Protein AF-A0A6S7GQW5-F1 (afdb_monomer)

Sequence (123 aa):
TMCKDQGYASIFVDWRQNIHFDAILTRMECYSTMFADIPEDDIQCFLLDTEANANTKKKTASDIALVQLFLTNEGETSAIEEIPPADLDRYLSLFLLSVRKTSGEEYEPTTLRGFCGQIPYKI

Solvent-accessible surface area (backbone atoms only — not comparable to full-atom values): 7922 Å² total; per-residue (Å²): 132,87,84,76,89,85,78,98,76,87,81,83,72,63,85,79,80,77,65,60,60,65,63,51,51,56,49,50,58,58,52,58,73,73,55,78,92,74,53,69,67,57,52,47,45,60,74,64,41,79,71,53,49,72,66,53,49,51,46,44,54,51,54,51,51,52,51,52,52,51,36,44,76,74,70,44,81,72,56,77,78,72,48,55,69,73,59,43,54,52,52,51,52,51,44,69,74,66,56,57,45,96,88,67,44,77,67,56,72,72,58,56,54,52,54,66,76,61,57,76,76,84,129

Structure (mmCIF, N/CA/C/O backbone):
da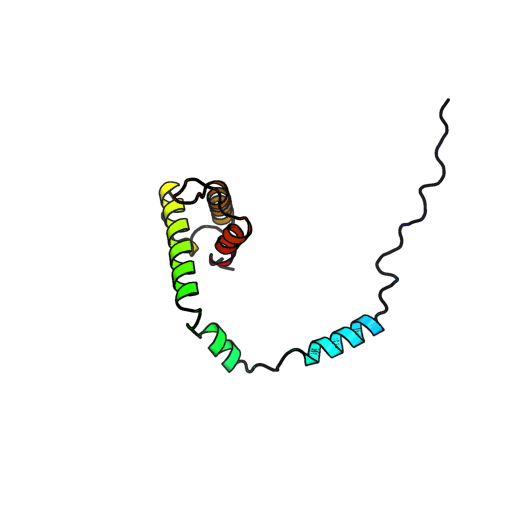ta_AF-A0A6S7GQW5-F1
#
_entry.id   AF-A0A6S7GQW5-F1
#
loop_
_atom_site.group_PDB
_atom_site.id
_atom_site.type_symbol
_atom_site.label_atom_id
_atom_site.label_alt_id
_atom_site.label_comp_id
_atom_site.label_asym_id
_atom_site.label_entity_id
_atom_site.label_seq_id
_atom_site.pdbx_PDB_ins_code
_atom_site.Cartn_x
_atom_site.Cartn_y
_atom_site.Cartn_z
_atom_site.occupancy
_atom_site.B_iso_or_equiv
_atom_site.auth_seq_id
_atom_site.auth_comp_id
_atom_site.auth_asym_id
_atom_site.auth_atom_id
_atom_site.pdbx_PDB_model_num
ATOM 1 N N . THR A 1 1 ? -43.718 -28.499 -32.970 1.00 39.09 1 THR A N 1
ATOM 2 C CA . THR A 1 1 ? -42.803 -29.145 -33.929 1.00 39.09 1 THR A CA 1
ATOM 3 C C . THR A 1 1 ? -41.503 -28.387 -33.943 1.00 39.09 1 THR A C 1
ATOM 5 O O . THR A 1 1 ? -41.523 -27.174 -34.085 1.00 39.09 1 THR A O 1
ATOM 8 N N . MET A 1 2 ? -40.411 -29.102 -33.696 1.00 30.61 2 MET A N 1
ATOM 9 C CA . MET A 1 2 ? -39.041 -28.600 -33.733 1.00 30.61 2 MET A CA 1
ATOM 10 C C . MET A 1 2 ? -38.708 -28.108 -35.148 1.00 30.61 2 MET A C 1
ATOM 12 O O . MET A 1 2 ? -38.856 -28.883 -36.092 1.00 30.61 2 MET A O 1
ATOM 16 N N . CYS A 1 3 ? -38.231 -26.871 -35.293 1.00 38.31 3 CYS A N 1
ATOM 17 C CA . CYS A 1 3 ? -37.407 -26.510 -36.444 1.00 38.31 3 CYS A CA 1
ATOM 18 C C . CYS A 1 3 ? -35.956 -26.736 -36.035 1.00 38.31 3 CYS A C 1
ATOM 20 O O . CYS A 1 3 ? -35.446 -26.084 -35.128 1.00 38.31 3 CYS A O 1
ATOM 22 N N . LYS A 1 4 ? -35.372 -27.765 -36.646 1.00 43.50 4 LYS A N 1
ATOM 23 C CA . LYS A 1 4 ? -34.018 -28.246 -36.415 1.00 43.50 4 LYS A CA 1
ATOM 24 C C . LYS A 1 4 ? -32.994 -27.291 -37.018 1.00 43.50 4 LYS A C 1
ATOM 26 O O . LYS A 1 4 ? -33.232 -26.687 -38.061 1.00 43.50 4 LYS A O 1
ATOM 31 N N . ASP A 1 5 ? -31.870 -27.250 -36.323 1.00 47.75 5 ASP A N 1
ATOM 32 C CA . ASP A 1 5 ? -30.554 -26.747 -36.686 1.00 47.75 5 ASP A CA 1
ATOM 33 C C . ASP A 1 5 ? -30.225 -26.762 -38.180 1.00 47.75 5 ASP A C 1
ATOM 35 O O . ASP A 1 5 ? -30.340 -27.799 -38.833 1.00 47.75 5 ASP A O 1
ATOM 39 N N . GLN A 1 6 ? -29.689 -25.638 -38.664 1.00 40.25 6 GLN A N 1
ATOM 40 C CA . GLN A 1 6 ? -28.637 -25.594 -39.683 1.00 40.25 6 GLN A CA 1
ATOM 41 C C . GLN A 1 6 ? -28.057 -24.171 -39.766 1.00 40.25 6 GLN A C 1
ATOM 43 O O . GLN A 1 6 ? -28.757 -23.238 -40.148 1.00 40.25 6 GLN A O 1
ATOM 48 N N . GLY A 1 7 ? -26.765 -24.015 -39.440 1.00 35.81 7 GLY A N 1
ATOM 49 C CA . GLY A 1 7 ? -25.955 -22.950 -40.046 1.00 35.81 7 GLY A CA 1
ATOM 50 C C . GLY A 1 7 ? -25.118 -22.018 -39.165 1.00 35.81 7 GLY A C 1
ATOM 51 O O . GLY A 1 7 ? -24.640 -21.026 -39.698 1.00 35.81 7 GLY A O 1
ATOM 52 N N . TYR A 1 8 ? -24.860 -22.291 -37.881 1.00 34.94 8 TYR A N 1
ATOM 53 C CA . TYR A 1 8 ? -23.791 -21.579 -37.149 1.00 34.94 8 TYR A CA 1
ATOM 54 C C . TYR A 1 8 ? -22.432 -22.236 -37.410 1.00 34.94 8 TYR A C 1
ATOM 56 O O . TYR A 1 8 ? -21.806 -22.805 -36.523 1.00 34.94 8 TYR A O 1
ATOM 64 N N . ALA A 1 9 ? -21.985 -22.199 -38.659 1.00 46.34 9 ALA A N 1
ATOM 65 C CA . ALA A 1 9 ? -20.639 -22.605 -39.028 1.00 46.34 9 ALA A CA 1
ATOM 66 C C . ALA A 1 9 ? -20.146 -21.681 -40.138 1.00 46.34 9 ALA A C 1
ATOM 68 O O . ALA A 1 9 ? -20.389 -21.942 -41.310 1.00 46.34 9 ALA A O 1
ATOM 69 N N . SER A 1 10 ? -19.517 -20.575 -39.734 1.00 47.88 10 SER A N 1
ATOM 70 C CA . SER A 1 10 ? -18.402 -19.901 -40.423 1.00 47.88 10 SER A CA 1
ATOM 71 C C . SER A 1 10 ? -18.407 -18.404 -40.110 1.00 47.88 10 SER A C 1
ATOM 73 O O . SER A 1 10 ? -18.845 -17.594 -40.914 1.00 47.88 10 SER A O 1
ATOM 75 N N . ILE A 1 11 ? -17.927 -18.044 -38.919 1.00 47.12 11 ILE A N 1
ATOM 76 C CA . ILE A 1 11 ? -17.228 -16.771 -38.668 1.00 47.12 11 ILE A CA 1
ATOM 77 C C . ILE A 1 11 ? -16.264 -16.954 -37.485 1.00 47.12 11 ILE A C 1
ATOM 79 O O . ILE A 1 11 ? -16.191 -16.136 -36.577 1.00 47.12 11 ILE A O 1
ATOM 83 N N . PHE A 1 12 ? -15.490 -18.043 -37.485 1.00 35.66 12 PHE A N 1
ATOM 84 C CA . PHE A 1 12 ? -14.168 -17.982 -36.860 1.00 35.66 12 PHE A CA 1
ATOM 85 C C . PHE A 1 12 ? -13.239 -17.365 -37.902 1.00 35.66 12 PHE A C 1
ATOM 87 O O . PHE A 1 12 ? -12.541 -18.060 -38.634 1.00 35.66 12 PHE A O 1
ATOM 94 N N . VAL A 1 13 ? -13.314 -16.040 -38.028 1.00 42.16 13 VAL A N 1
ATOM 95 C CA . VAL A 1 13 ? -12.263 -15.282 -38.701 1.00 42.16 13 VAL A CA 1
ATOM 96 C C . VAL A 1 13 ? -11.066 -15.367 -37.762 1.00 42.16 13 VAL A C 1
ATOM 98 O O . VAL A 1 13 ? -11.067 -14.767 -36.688 1.00 42.16 13 VAL A O 1
ATOM 101 N N . ASP A 1 14 ? -10.108 -16.215 -38.121 1.00 45.56 14 ASP A N 1
ATOM 102 C CA . ASP A 1 14 ? -8.840 -16.363 -37.422 1.00 45.56 14 ASP A CA 1
ATOM 103 C C . ASP A 1 14 ? -8.151 -14.992 -37.341 1.00 45.56 14 ASP A C 1
ATOM 105 O O . ASP A 1 14 ? -7.660 -14.460 -38.338 1.00 45.56 14 ASP A O 1
ATOM 109 N N . TRP A 1 15 ? -8.127 -14.401 -36.144 1.00 42.19 15 TRP A N 1
ATOM 110 C CA . TRP A 1 15 ? -7.470 -13.118 -35.871 1.00 42.19 15 TRP A CA 1
ATOM 111 C C . TRP A 1 15 ? -5.947 -13.160 -36.109 1.00 42.19 15 TRP A C 1
ATOM 113 O O . TRP A 1 15 ? -5.296 -12.121 -36.027 1.00 42.19 15 TRP A O 1
ATOM 123 N N . ARG A 1 16 ? 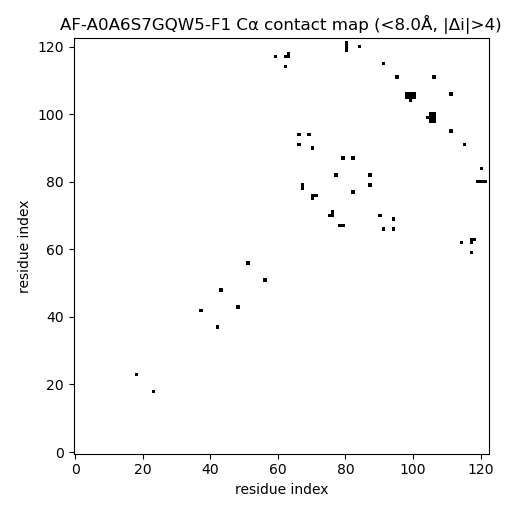-5.359 -14.324 -36.435 1.00 44.47 16 ARG A N 1
ATOM 124 C CA . ARG A 1 16 ? -3.950 -14.438 -36.842 1.00 44.47 16 ARG A CA 1
ATOM 125 C C . ARG A 1 16 ? -3.680 -14.215 -38.330 1.00 44.47 16 ARG A C 1
ATOM 127 O O . ARG A 1 16 ? -2.524 -14.002 -38.679 1.00 44.47 16 ARG A O 1
ATOM 134 N N . GLN A 1 17 ? -4.682 -14.252 -39.207 1.00 50.69 17 GLN A N 1
ATOM 135 C CA . GLN A 1 17 ? -4.437 -14.258 -40.661 1.00 50.69 17 GLN A CA 1
ATOM 136 C C . GLN A 1 17 ? -4.385 -12.863 -41.301 1.00 50.69 17 GLN A C 1
ATOM 138 O O . GLN A 1 17 ? -4.097 -12.757 -42.487 1.00 50.69 17 GLN A O 1
ATOM 143 N N . ASN A 1 18 ? -4.639 -11.789 -40.546 1.00 49.19 18 ASN A N 1
ATOM 144 C CA . ASN A 1 18 ? -4.684 -10.425 -41.091 1.00 49.19 18 ASN A CA 1
ATOM 145 C C . ASN A 1 18 ? -3.758 -9.447 -40.359 1.00 49.19 18 ASN A C 1
ATOM 147 O O . ASN A 1 18 ? -4.047 -8.262 -40.206 1.00 49.19 18 ASN A O 1
ATOM 151 N N . ILE A 1 19 ? -2.626 -9.963 -39.895 1.00 56.56 19 ILE A N 1
ATOM 152 C CA . ILE A 1 19 ? -1.506 -9.139 -39.474 1.00 56.56 19 ILE A CA 1
ATOM 153 C C . ILE A 1 19 ? -0.543 -9.087 -40.655 1.00 56.56 19 ILE A C 1
ATOM 155 O O . ILE A 1 19 ? 0.172 -10.047 -40.934 1.00 56.56 19 ILE A O 1
ATOM 159 N N . HIS A 1 20 ? -0.549 -7.967 -41.376 1.00 56.53 20 HIS A N 1
ATOM 160 C CA . HIS A 1 20 ? 0.474 -7.678 -42.373 1.00 56.53 20 HIS A CA 1
ATOM 161 C C . HIS A 1 20 ? 1.793 -7.521 -41.605 1.00 56.53 20 HIS A C 1
ATOM 163 O O . HIS A 1 20 ? 2.035 -6.480 -40.992 1.00 56.53 20 HIS A O 1
ATOM 169 N N . PHE A 1 21 ? 2.601 -8.582 -41.551 1.00 52.94 21 PHE A N 1
ATOM 170 C CA . PHE A 1 21 ? 3.852 -8.606 -40.786 1.00 52.94 21 PHE A CA 1
ATOM 171 C C . PHE A 1 21 ? 4.764 -7.439 -41.172 1.00 52.94 21 PHE A C 1
ATOM 173 O O . PHE A 1 21 ? 5.351 -6.830 -40.286 1.00 52.94 21 PHE A O 1
ATOM 180 N N . ASP A 1 22 ? 4.767 -7.034 -42.445 1.00 55.00 22 ASP A N 1
ATOM 181 C CA . ASP A 1 22 ? 5.505 -5.854 -42.908 1.00 55.00 22 ASP A CA 1
ATOM 182 C C . ASP A 1 22 ? 5.045 -4.565 -42.214 1.00 55.00 22 ASP A C 1
ATOM 184 O O . ASP A 1 22 ? 5.870 -3.764 -41.795 1.00 55.00 22 ASP A O 1
ATOM 188 N N . ALA A 1 23 ? 3.738 -4.382 -41.997 1.00 58.84 23 ALA A N 1
ATOM 189 C CA . ALA A 1 23 ? 3.221 -3.208 -41.298 1.00 58.84 23 ALA A CA 1
ATOM 190 C C . ALA A 1 23 ? 3.567 -3.226 -39.802 1.00 58.84 23 ALA A C 1
ATOM 192 O O . ALA A 1 23 ? 3.724 -2.164 -39.207 1.00 58.84 23 ALA A O 1
ATOM 193 N N . ILE A 1 24 ? 3.704 -4.406 -39.185 1.00 59.16 24 ILE A N 1
ATOM 194 C CA . ILE A 1 24 ? 4.209 -4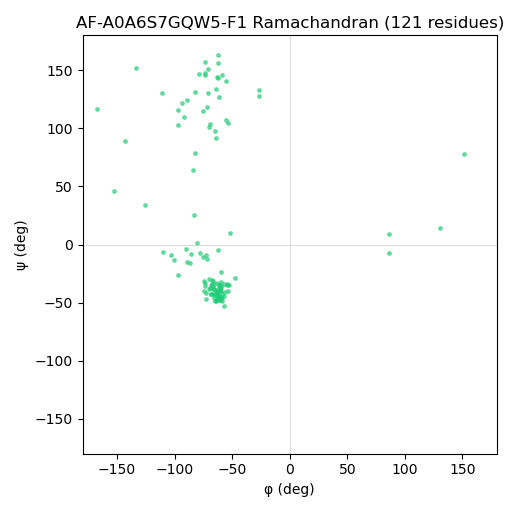.518 -37.809 1.00 59.16 24 ILE A CA 1
ATOM 195 C C . ILE A 1 24 ? 5.706 -4.229 -37.761 1.00 59.16 24 ILE A C 1
ATOM 197 O O . ILE A 1 24 ? 6.124 -3.450 -36.912 1.00 59.16 24 ILE A O 1
ATOM 201 N N . LEU A 1 25 ? 6.497 -4.808 -38.664 1.00 56.25 25 LEU A N 1
ATOM 202 C CA . LEU A 1 25 ? 7.949 -4.637 -38.703 1.00 56.25 25 LEU A CA 1
ATOM 203 C C . LEU A 1 25 ? 8.331 -3.179 -38.978 1.00 56.25 25 LEU A C 1
ATOM 205 O O . LEU A 1 25 ? 9.079 -2.604 -38.196 1.00 56.25 25 LEU A O 1
ATOM 209 N N . THR A 1 26 ? 7.716 -2.527 -39.971 1.00 58.81 26 THR A N 1
ATOM 210 C CA . THR A 1 26 ? 7.912 -1.089 -40.231 1.00 58.81 26 THR A CA 1
ATOM 211 C C . THR A 1 26 ? 7.507 -0.234 -39.029 1.00 58.81 26 THR A C 1
ATOM 213 O O . THR A 1 26 ? 8.169 0.747 -38.696 1.00 58.81 26 THR A O 1
ATOM 216 N N . ARG A 1 27 ? 6.434 -0.607 -38.320 1.00 56.62 27 ARG A N 1
ATOM 217 C CA . ARG A 1 27 ? 6.010 0.113 -37.115 1.00 56.62 27 ARG A CA 1
ATOM 218 C C . ARG A 1 27 ? 6.997 -0.107 -35.959 1.00 56.62 27 ARG A C 1
ATOM 220 O O . ARG A 1 27 ? 7.285 0.853 -35.255 1.00 56.62 27 ARG A O 1
ATOM 227 N N . MET A 1 28 ? 7.549 -1.314 -35.788 1.00 60.88 28 MET A N 1
ATOM 228 C CA . MET A 1 28 ? 8.594 -1.640 -34.799 1.00 60.88 28 MET A CA 1
ATOM 229 C C . MET A 1 28 ? 9.926 -0.936 -35.078 1.00 60.88 28 MET A C 1
ATOM 231 O O . MET A 1 28 ? 10.545 -0.444 -34.138 1.00 60.88 28 MET A O 1
ATOM 235 N N . GLU A 1 29 ? 10.328 -0.796 -36.341 1.00 60.28 29 GLU A N 1
ATOM 236 C CA . GLU A 1 29 ? 11.508 -0.012 -36.733 1.00 60.28 29 GLU A CA 1
ATOM 237 C C . GLU A 1 29 ? 11.341 1.474 -36.372 1.00 60.28 29 GLU A C 1
ATOM 239 O O . GLU A 1 29 ? 12.246 2.073 -35.792 1.00 60.28 29 GLU A O 1
ATOM 244 N N . CYS A 1 30 ? 10.153 2.056 -36.591 1.00 56.19 30 CYS A N 1
ATOM 245 C CA . CYS A 1 30 ? 9.845 3.413 -36.123 1.00 56.19 30 CYS A CA 1
ATOM 246 C C . CYS A 1 30 ? 9.785 3.526 -34.586 1.00 56.19 30 CYS A C 1
ATOM 248 O O . CYS A 1 30 ? 10.128 4.576 -34.041 1.00 56.19 30 CYS A O 1
ATOM 250 N N . TYR A 1 31 ? 9.377 2.468 -33.86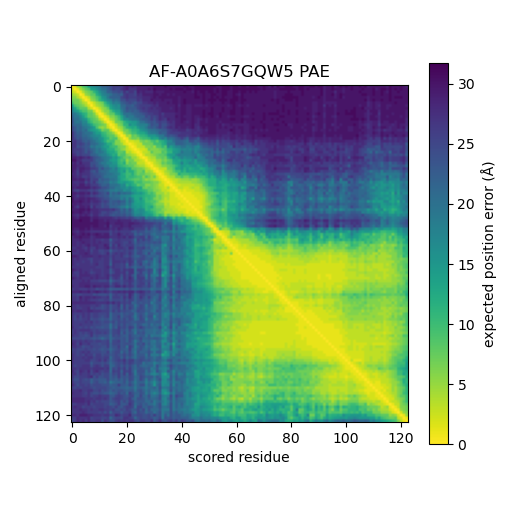8 1.00 59.97 31 TYR A N 1
ATOM 251 C CA . TYR A 1 31 ? 9.439 2.438 -32.399 1.00 59.97 31 TYR A CA 1
ATOM 252 C C . TYR A 1 31 ? 10.881 2.437 -31.892 1.00 59.97 31 TYR A C 1
ATOM 254 O O . TYR A 1 31 ? 11.156 3.104 -30.901 1.00 59.97 31 TYR A O 1
ATOM 262 N N . SER A 1 32 ? 11.804 1.760 -32.581 1.00 63.12 32 SER A N 1
ATOM 263 C CA . SER A 1 32 ? 13.211 1.702 -32.169 1.00 63.12 32 SER A CA 1
ATOM 264 C C . SER A 1 32 ? 13.857 3.086 -32.112 1.00 63.12 32 SER A C 1
ATOM 266 O O . SER A 1 32 ? 14.643 3.351 -31.214 1.00 63.12 32 SER A O 1
ATOM 268 N N . THR A 1 33 ? 13.488 3.994 -33.021 1.00 71.06 33 THR A N 1
ATOM 269 C CA . THR A 1 33 ? 14.006 5.374 -33.038 1.00 71.06 33 THR A CA 1
ATOM 270 C C . THR A 1 33 ? 13.364 6.304 -32.004 1.00 71.06 33 THR A C 1
ATOM 272 O O . THR A 1 33 ? 13.790 7.447 -31.870 1.00 71.06 33 THR A O 1
ATOM 275 N N . MET A 1 34 ? 12.324 5.855 -31.290 1.00 73.75 34 MET A N 1
ATOM 276 C CA . MET A 1 34 ? 11.679 6.647 -30.232 1.00 73.75 34 MET A CA 1
ATOM 277 C C . MET A 1 34 ? 12.363 6.513 -28.870 1.00 73.75 34 MET A C 1
ATOM 279 O O . MET A 1 34 ? 12.010 7.248 -27.948 1.00 73.75 34 MET A O 1
ATOM 283 N N . PHE A 1 35 ? 13.327 5.603 -28.737 1.00 77.81 35 PHE A N 1
ATOM 284 C CA . PHE A 1 35 ? 14.066 5.389 -27.500 1.00 77.81 35 PHE A CA 1
ATOM 285 C C . PHE A 1 35 ? 15.507 5.859 -27.682 1.00 77.81 35 PHE A C 1
ATOM 287 O O . PHE A 1 35 ? 16.155 5.528 -28.671 1.00 77.81 35 PHE A O 1
ATOM 294 N N . ALA A 1 36 ? 15.987 6.667 -26.740 1.00 79.38 36 ALA A N 1
ATOM 295 C CA . ALA A 1 36 ? 17.393 7.034 -26.688 1.00 79.38 36 ALA A CA 1
ATOM 296 C C . ALA A 1 36 ? 18.216 5.841 -26.182 1.00 79.38 36 ALA A C 1
ATOM 298 O O . ALA A 1 36 ? 17.754 5.102 -25.310 1.00 79.38 36 ALA A O 1
ATOM 299 N N . ASP A 1 37 ? 19.439 5.692 -26.690 1.00 83.19 37 ASP A N 1
ATOM 300 C CA . ASP A 1 37 ? 20.430 4.796 -26.096 1.00 83.19 37 ASP A CA 1
ATOM 301 C C . ASP A 1 37 ? 20.886 5.410 -24.765 1.00 83.19 37 ASP A C 1
ATOM 303 O O . ASP A 1 37 ? 21.650 6.378 -24.746 1.00 83.19 37 ASP A O 1
ATOM 307 N N . ILE A 1 38 ? 20.357 4.896 -23.652 1.00 81.44 38 ILE A N 1
ATOM 308 C CA . ILE A 1 38 ? 20.681 5.382 -22.306 1.00 81.44 38 ILE A CA 1
ATOM 309 C C . ILE A 1 38 ? 21.894 4.596 -21.778 1.00 81.44 38 ILE A C 1
ATOM 311 O O . ILE A 1 38 ? 21.830 3.365 -21.731 1.00 81.44 38 ILE A O 1
ATOM 315 N N . PRO A 1 39 ? 22.992 5.265 -21.377 1.00 88.62 39 PRO A N 1
ATOM 316 C CA . PRO A 1 39 ? 24.135 4.618 -20.738 1.00 88.62 39 PRO A CA 1
ATOM 317 C C . PRO A 1 39 ? 23.739 3.890 -19.449 1.00 88.62 39 PRO A C 1
ATOM 319 O O . PRO A 1 39 ? 22.911 4.379 -18.685 1.00 88.62 39 PRO A O 1
ATOM 322 N N . GLU A 1 40 ? 24.391 2.765 -19.151 1.00 80.88 40 GLU A N 1
ATOM 323 C CA . GLU A 1 40 ? 24.149 2.016 -17.906 1.00 80.88 40 GLU A CA 1
ATOM 324 C C . GLU A 1 40 ? 24.385 2.881 -16.657 1.00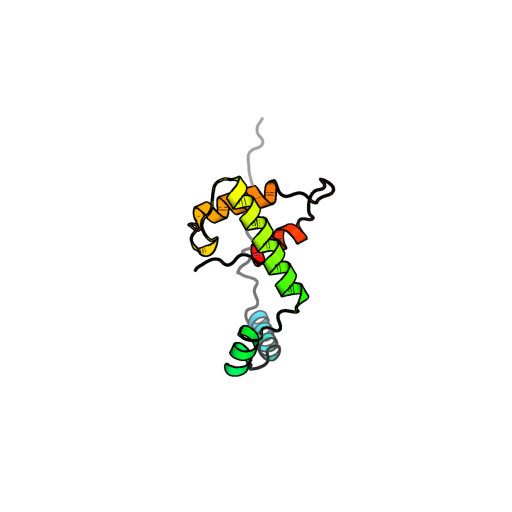 80.88 40 GLU A C 1
ATOM 326 O O . GLU A 1 40 ? 23.658 2.769 -15.674 1.00 80.88 40 GLU A O 1
ATOM 331 N N . ASP A 1 41 ? 25.347 3.803 -16.718 1.00 81.94 41 ASP A N 1
ATOM 332 C CA . ASP A 1 41 ? 25.618 4.747 -15.633 1.00 81.94 41 ASP A CA 1
ATOM 333 C C . ASP A 1 41 ? 24.452 5.726 -15.415 1.00 81.94 41 ASP A C 1
ATOM 335 O O . ASP A 1 41 ? 24.158 6.056 -14.271 1.00 81.94 41 ASP A O 1
ATOM 339 N N . ASP A 1 42 ? 23.737 6.136 -16.470 1.00 78.88 42 ASP A N 1
ATOM 340 C CA . ASP A 1 42 ? 22.541 6.987 -16.368 1.00 78.88 42 ASP A CA 1
ATOM 341 C C . ASP A 1 42 ? 21.343 6.190 -15.836 1.00 78.88 42 ASP A C 1
ATOM 343 O O . ASP A 1 42 ? 20.525 6.725 -15.090 1.00 78.88 42 ASP A O 1
ATOM 347 N N . ILE A 1 43 ? 21.254 4.895 -16.163 1.00 75.81 43 ILE A N 1
ATOM 348 C CA . ILE A 1 43 ? 20.274 3.975 -15.568 1.00 75.81 43 ILE A CA 1
ATOM 349 C C . ILE A 1 43 ? 20.552 3.836 -14.072 1.00 75.81 43 ILE A C 1
ATOM 351 O O . ILE A 1 43 ? 19.643 3.988 -13.258 1.00 75.81 43 ILE A O 1
ATOM 355 N N . GLN A 1 44 ? 21.808 3.594 -13.692 1.00 72.50 44 GLN A N 1
ATOM 356 C CA . GLN A 1 44 ? 22.209 3.525 -12.292 1.00 72.50 44 GLN A CA 1
ATOM 357 C C . GLN A 1 44 ? 21.975 4.855 -11.591 1.00 72.50 44 GLN A C 1
ATOM 359 O O . GLN A 1 44 ? 21.410 4.849 -10.506 1.00 72.50 44 GLN A O 1
ATOM 364 N N . CYS A 1 45 ? 22.315 5.987 -12.208 1.00 73.69 45 CYS A N 1
ATOM 365 C CA . CYS A 1 45 ? 22.021 7.304 -11.658 1.00 73.69 45 CYS A CA 1
ATOM 366 C C . CYS A 1 45 ? 20.521 7.530 -11.523 1.00 73.69 45 CYS A C 1
ATOM 368 O O . CYS A 1 45 ? 20.137 8.053 -10.503 1.00 73.69 45 CYS A O 1
ATOM 370 N N . PHE A 1 46 ? 19.663 7.087 -12.442 1.00 68.38 46 PHE A N 1
ATOM 371 C CA . PHE A 1 46 ? 18.206 7.211 -12.315 1.00 68.38 46 PHE A CA 1
ATOM 372 C C . PHE A 1 46 ? 17.618 6.307 -11.216 1.00 68.38 46 PHE A C 1
ATOM 374 O O . PHE A 1 46 ? 16.694 6.699 -10.505 1.00 68.38 46 PHE A O 1
ATOM 381 N N . LEU A 1 47 ? 18.153 5.094 -11.055 1.00 63.25 47 LEU A N 1
ATOM 382 C CA . LEU A 1 47 ? 17.755 4.151 -10.002 1.00 63.25 47 LEU A CA 1
ATOM 383 C C . LEU A 1 47 ? 18.268 4.578 -8.617 1.00 63.25 47 LEU A C 1
ATOM 385 O O . LEU A 1 47 ? 17.594 4.360 -7.609 1.00 63.25 47 LEU A O 1
ATOM 389 N N . LEU A 1 48 ? 19.468 5.162 -8.570 1.00 60.38 48 LEU A N 1
ATOM 390 C CA . LEU A 1 48 ? 20.134 5.676 -7.372 1.00 60.38 48 LEU A CA 1
ATOM 391 C C . LEU A 1 48 ? 19.781 7.135 -7.092 1.00 60.38 48 LEU A C 1
ATOM 393 O O . LEU A 1 48 ? 20.020 7.598 -5.972 1.00 60.38 48 LEU A O 1
ATOM 397 N N . ASP A 1 49 ? 19.202 7.844 -8.066 1.00 55.28 49 ASP A N 1
ATOM 398 C CA . ASP A 1 49 ? 18.672 9.189 -7.926 1.00 55.28 49 ASP A CA 1
ATOM 399 C C . ASP A 1 49 ? 17.527 9.076 -6.941 1.00 55.28 49 ASP A C 1
ATOM 401 O O . ASP A 1 49 ? 16.344 8.887 -7.220 1.00 55.28 49 ASP A O 1
ATOM 405 N N . THR A 1 50 ? 17.928 9.286 -5.703 1.00 52.06 50 THR A N 1
ATOM 406 C CA . THR A 1 50 ? 17.120 9.684 -4.570 1.00 52.06 50 THR A CA 1
ATOM 407 C C . THR A 1 50 ? 16.259 10.939 -4.840 1.00 52.06 50 THR A C 1
ATOM 409 O O . THR A 1 50 ? 15.616 11.441 -3.922 1.00 52.06 50 THR A O 1
ATOM 412 N N . GLU A 1 51 ? 16.165 11.410 -6.080 1.00 50.06 51 GLU A N 1
ATOM 413 C CA . GLU A 1 51 ? 15.228 12.386 -6.631 1.00 50.06 51 GLU A CA 1
ATOM 414 C C . GLU A 1 51 ? 13.882 11.749 -7.042 1.00 50.06 51 GLU A C 1
ATOM 416 O O . GLU A 1 51 ? 13.127 12.311 -7.837 1.00 50.06 51 GLU A O 1
ATOM 421 N N . ALA A 1 52 ? 13.468 10.622 -6.450 1.00 52.94 52 ALA A N 1
ATOM 422 C CA . ALA A 1 52 ? 12.033 10.455 -6.232 1.00 52.94 52 ALA A CA 1
ATOM 423 C C . ALA A 1 52 ? 11.584 11.716 -5.480 1.00 52.94 52 ALA A C 1
ATOM 425 O O . ALA A 1 52 ? 11.940 11.874 -4.309 1.00 52.94 52 ALA A O 1
ATOM 426 N N . ASN A 1 53 ? 10.905 12.633 -6.190 1.00 60.03 53 ASN A N 1
ATOM 427 C CA . ASN A 1 53 ? 10.365 13.902 -5.697 1.00 60.03 53 ASN A CA 1
ATOM 428 C C . ASN A 1 53 ? 10.080 13.776 -4.197 1.00 60.03 53 ASN A C 1
ATOM 430 O O . ASN A 1 53 ? 9.407 12.827 -3.793 1.00 60.03 53 ASN A O 1
ATOM 434 N N . ALA A 1 54 ? 10.579 14.690 -3.360 1.00 62.00 54 ALA A N 1
ATOM 435 C CA . ALA A 1 54 ? 10.401 14.613 -1.907 1.00 62.00 54 ALA A CA 1
ATOM 436 C C . ALA A 1 54 ? 8.940 14.324 -1.491 1.00 62.00 54 ALA A C 1
ATOM 438 O O . ALA A 1 54 ? 8.696 13.685 -0.468 1.00 62.00 54 ALA A O 1
ATOM 439 N N . ASN A 1 55 ? 7.967 14.740 -2.309 1.00 62.88 55 ASN A N 1
ATOM 440 C CA . ASN A 1 55 ? 6.555 14.401 -2.161 1.00 62.88 55 ASN A CA 1
ATOM 441 C C . ASN A 1 55 ? 6.242 12.915 -2.417 1.00 62.88 55 ASN A C 1
ATOM 443 O O . ASN A 1 55 ? 5.495 12.328 -1.642 1.00 62.88 55 ASN A O 1
ATOM 447 N N . THR A 1 56 ? 6.818 12.291 -3.446 1.00 65.38 56 THR A N 1
ATOM 448 C CA . THR A 1 56 ? 6.713 10.847 -3.718 1.00 65.38 56 THR A CA 1
ATOM 449 C C . THR A 1 56 ? 7.304 10.037 -2.570 1.00 65.38 56 THR A C 1
ATOM 451 O O . THR A 1 56 ? 6.615 9.181 -2.034 1.00 65.38 56 THR A O 1
ATOM 454 N N . LYS A 1 57 ? 8.511 10.370 -2.091 1.00 67.56 57 LYS A N 1
ATOM 455 C CA . LYS A 1 57 ? 9.117 9.696 -0.925 1.00 67.56 57 LYS A CA 1
ATOM 456 C C . LYS A 1 57 ? 8.260 9.799 0.331 1.00 67.56 57 LYS A C 1
ATOM 458 O O . LYS A 1 57 ? 8.050 8.808 1.021 1.00 67.56 57 LYS A O 1
ATOM 463 N N . LYS A 1 58 ? 7.752 11.000 0.627 1.00 71.56 58 LYS A N 1
ATOM 464 C CA . LYS A 1 58 ? 6.852 11.218 1.768 1.00 71.56 58 LYS A CA 1
ATOM 465 C C . LYS A 1 58 ? 5.559 10.431 1.625 1.00 71.56 58 LYS A C 1
ATOM 467 O O . LYS A 1 58 ? 5.084 9.884 2.617 1.00 71.56 58 LYS A O 1
ATOM 472 N N . LYS A 1 59 ? 5.003 10.368 0.413 1.00 73.44 59 LYS A N 1
ATOM 473 C CA . LYS A 1 59 ? 3.794 9.600 0.132 1.00 73.44 59 LYS A CA 1
ATOM 474 C C . LYS A 1 59 ? 4.039 8.109 0.330 1.00 73.44 59 LYS A C 1
ATOM 476 O O . LYS A 1 59 ? 3.321 7.508 1.109 1.00 73.44 59 LYS A O 1
ATOM 481 N N . THR A 1 60 ? 5.114 7.565 -0.233 1.00 76.69 60 THR A N 1
ATOM 482 C CA . THR A 1 60 ? 5.502 6.158 -0.060 1.00 76.69 60 THR A CA 1
ATOM 483 C C . THR A 1 60 ? 5.760 5.807 1.393 1.00 76.69 60 THR A C 1
ATOM 485 O O . THR A 1 60 ? 5.215 4.825 1.879 1.00 76.69 60 THR A O 1
ATOM 488 N N . ALA A 1 61 ? 6.487 6.641 2.135 1.00 78.44 61 ALA A N 1
ATOM 489 C CA . ALA A 1 61 ? 6.682 6.423 3.565 1.00 78.44 61 ALA A CA 1
ATOM 490 C C . ALA A 1 61 ? 5.360 6.461 4.354 1.00 78.44 61 ALA A C 1
ATOM 492 O O . ALA A 1 61 ? 5.157 5.643 5.247 1.00 78.44 61 ALA A O 1
ATOM 493 N N . SER A 1 62 ? 4.454 7.385 4.019 1.00 81.75 62 SER A N 1
ATOM 494 C CA . SER A 1 62 ? 3.147 7.492 4.683 1.00 81.75 62 SER A CA 1
ATOM 495 C C . SER A 1 62 ? 2.246 6.302 4.353 1.00 81.75 62 SER A C 1
ATOM 497 O O . SER A 1 62 ? 1.603 5.755 5.245 1.00 81.75 62 SER A O 1
ATOM 499 N N . ASP A 1 63 ? 2.229 5.885 3.089 1.00 84.69 63 ASP A N 1
ATOM 500 C CA . ASP A 1 63 ? 1.429 4.768 2.596 1.00 84.69 63 ASP A CA 1
ATOM 501 C C . ASP A 1 63 ? 1.926 3.448 3.215 1.00 84.69 63 ASP A C 1
ATOM 503 O O . ASP A 1 63 ? 1.118 2.670 3.722 1.00 84.69 63 ASP A O 1
ATOM 507 N N . ILE A 1 64 ? 3.247 3.237 3.291 1.00 86.25 64 ILE A N 1
ATOM 508 C CA . ILE A 1 64 ? 3.858 2.092 3.988 1.00 86.25 64 ILE A CA 1
ATOM 509 C C . ILE A 1 64 ? 3.524 2.113 5.484 1.00 86.25 64 ILE A C 1
ATOM 511 O O . ILE A 1 64 ? 3.113 1.091 6.032 1.00 86.25 64 ILE A O 1
ATOM 515 N N . ALA A 1 65 ? 3.650 3.264 6.152 1.00 87.44 65 ALA A N 1
ATOM 516 C CA . ALA A 1 65 ? 3.334 3.378 7.576 1.00 87.44 65 ALA A CA 1
ATOM 517 C C . ALA A 1 65 ? 1.863 3.043 7.871 1.00 87.44 65 ALA A C 1
ATOM 519 O O . ALA A 1 65 ? 1.563 2.406 8.881 1.00 87.44 65 ALA A O 1
ATOM 520 N N . LEU A 1 66 ? 0.947 3.434 6.980 1.00 88.88 66 LEU A N 1
ATOM 521 C CA . LEU A 1 66 ? -0.472 3.117 7.105 1.00 88.88 66 LEU A CA 1
ATOM 522 C C . LEU A 1 66 ? -0.737 1.611 6.965 1.00 88.88 66 LEU A C 1
ATOM 524 O O . LEU A 1 66 ? -1.503 1.051 7.749 1.00 88.88 66 LEU A O 1
ATOM 528 N N . VAL A 1 67 ? -0.079 0.949 6.011 1.00 88.50 67 VAL A N 1
ATOM 529 C CA . VAL A 1 67 ? -0.164 -0.511 5.843 1.00 88.50 67 VAL A CA 1
ATOM 530 C C . VAL A 1 67 ? 0.413 -1.231 7.062 1.00 88.50 67 VAL A C 1
ATOM 532 O O . VAL A 1 67 ? -0.193 -2.172 7.565 1.00 88.50 67 VAL A O 1
ATOM 535 N N . GLN A 1 68 ? 1.540 -0.767 7.599 1.00 88.25 68 GLN A N 1
ATOM 536 C CA . GLN A 1 68 ? 2.166 -1.387 8.766 1.00 88.25 68 GLN A CA 1
ATOM 537 C C . GLN A 1 68 ? 1.337 -1.213 10.049 1.00 88.25 68 GLN A C 1
ATOM 539 O O . GLN A 1 68 ? 1.249 -2.133 10.864 1.00 88.25 68 GLN A O 1
ATOM 544 N N . LEU A 1 69 ? 0.658 -0.072 10.199 1.00 90.62 69 LEU A N 1
ATOM 545 C CA . LEU A 1 69 ? -0.329 0.135 11.259 1.00 90.62 69 LEU A CA 1
ATOM 546 C C . LEU A 1 69 ? -1.510 -0.838 11.127 1.00 90.62 69 LEU A C 1
ATOM 548 O O . LEU A 1 69 ? -1.947 -1.409 12.124 1.00 90.62 69 LEU A O 1
ATOM 552 N N . PHE A 1 70 ? -2.012 -1.045 9.907 1.00 92.12 70 PHE A N 1
ATOM 553 C CA . PHE A 1 70 ? -3.071 -2.019 9.647 1.00 92.12 70 PHE A CA 1
ATOM 554 C C . PHE A 1 70 ? -2.637 -3.444 10.018 1.00 92.12 70 PHE A C 1
ATOM 556 O O . PHE A 1 70 ? -3.352 -4.120 10.751 1.00 92.12 70 PHE A O 1
ATOM 563 N N . LEU A 1 71 ? -1.447 -3.870 9.587 1.00 91.31 71 LEU A N 1
ATOM 564 C CA . LEU A 1 71 ? -0.889 -5.184 9.924 1.00 91.31 71 LEU A CA 1
ATOM 565 C C . LEU A 1 71 ? -0.782 -5.387 11.438 1.00 91.31 71 LEU A C 1
ATOM 567 O O . LEU A 1 71 ? -1.235 -6.405 11.956 1.00 91.31 71 LEU A O 1
ATOM 571 N N . THR A 1 72 ? -0.292 -4.372 12.155 1.00 91.06 72 THR A N 1
ATOM 572 C CA . THR A 1 72 ? -0.175 -4.416 13.620 1.00 91.06 72 THR A CA 1
ATOM 573 C C . THR A 1 72 ? -1.540 -4.608 14.290 1.00 91.06 72 THR A C 1
ATOM 575 O O . THR A 1 72 ? -1.654 -5.368 15.250 1.00 91.06 72 THR A O 1
ATOM 578 N N . ASN A 1 73 ? -2.592 -3.964 13.773 1.00 91.00 73 ASN A N 1
ATOM 579 C CA . ASN A 1 73 ? -3.957 -4.129 14.283 1.00 91.00 73 ASN A CA 1
ATOM 580 C C . ASN A 1 73 ? -4.525 -5.533 14.018 1.00 91.00 73 ASN A C 1
ATOM 582 O O . ASN A 1 73 ? -5.307 -6.031 14.824 1.00 91.00 73 ASN A O 1
ATOM 586 N N . GLU A 1 74 ? -4.109 -6.177 12.927 1.00 91.06 74 GLU A N 1
ATOM 587 C CA . GLU A 1 74 ? -4.435 -7.574 12.606 1.00 91.06 74 GLU A CA 1
ATOM 588 C C . GLU A 1 74 ? -3.545 -8.588 13.358 1.00 91.06 74 GLU A C 1
ATOM 590 O O . GLU A 1 74 ? -3.690 -9.798 13.179 1.00 91.06 74 GLU A O 1
ATOM 595 N N . GLY A 1 75 ? -2.633 -8.112 14.215 1.00 90.62 75 GLY A N 1
ATOM 596 C CA . GLY A 1 75 ? -1.732 -8.939 15.019 1.00 90.62 75 GLY A CA 1
ATOM 597 C C . GLY A 1 75 ? -0.438 -9.354 14.316 1.00 90.62 75 GLY A C 1
ATOM 598 O O . GLY A 1 75 ? 0.294 -10.174 14.864 1.00 90.62 75 GLY A O 1
ATOM 599 N N . GLU A 1 76 ? -0.142 -8.797 13.140 1.00 91.31 76 GLU A N 1
ATOM 600 C CA . GLU A 1 76 ? 1.098 -9.037 12.402 1.00 91.31 76 GLU A CA 1
ATOM 601 C C . GLU A 1 76 ? 2.114 -7.920 12.685 1.00 91.31 76 GLU A C 1
ATOM 603 O O . GLU A 1 76 ? 1.891 -6.752 12.364 1.00 91.31 76 GLU A O 1
ATOM 608 N N . THR A 1 77 ? 3.235 -8.277 13.314 1.00 89.88 77 THR A N 1
ATOM 609 C CA . THR A 1 77 ? 4.276 -7.327 13.748 1.00 89.88 77 THR A CA 1
ATOM 610 C C . THR A 1 77 ? 5.574 -7.437 12.954 1.00 89.88 77 THR A C 1
ATOM 612 O O . THR A 1 77 ? 6.478 -6.626 13.164 1.00 89.88 77 THR A O 1
ATOM 615 N N . SER A 1 78 ? 5.695 -8.432 12.074 1.00 88.31 78 SER A N 1
ATOM 616 C CA . SER A 1 78 ? 6.855 -8.597 11.204 1.00 88.31 78 SER A CA 1
ATOM 617 C C . SER A 1 78 ? 7.021 -7.420 10.244 1.00 88.31 78 SER A C 1
ATOM 619 O O . SER A 1 78 ? 6.076 -6.693 9.918 1.00 88.31 78 SER A O 1
ATOM 621 N N . ALA A 1 79 ? 8.251 -7.219 9.768 1.00 84.56 79 ALA A N 1
ATOM 622 C CA . ALA A 1 79 ? 8.486 -6.272 8.687 1.00 84.56 79 ALA A CA 1
ATOM 623 C C . ALA A 1 79 ? 7.750 -6.744 7.423 1.00 84.56 79 ALA A C 1
ATOM 625 O O . ALA A 1 79 ? 7.714 -7.939 7.143 1.00 84.56 79 ALA A O 1
ATOM 626 N N . ILE A 1 80 ? 7.209 -5.813 6.626 1.00 84.62 80 ILE A N 1
ATOM 627 C CA . ILE A 1 80 ? 6.464 -6.143 5.392 1.00 84.62 80 ILE A CA 1
ATOM 628 C C . ILE A 1 80 ? 7.284 -7.053 4.462 1.00 84.62 80 ILE A C 1
ATOM 630 O O . ILE A 1 80 ? 6.737 -7.954 3.838 1.00 84.62 80 ILE A O 1
ATOM 634 N N . GLU A 1 81 ? 8.605 -6.862 4.419 1.00 83.12 81 GLU A N 1
ATOM 635 C CA . GLU A 1 81 ? 9.526 -7.666 3.610 1.00 83.12 81 GLU A CA 1
ATOM 636 C C . GLU A 1 81 ? 9.763 -9.100 4.116 1.00 83.12 81 GLU A C 1
ATOM 638 O O . GLU A 1 81 ? 10.421 -9.887 3.435 1.00 83.12 81 GLU A O 1
ATOM 643 N N . GLU A 1 82 ? 9.335 -9.415 5.336 1.00 87.50 82 GLU A N 1
ATOM 644 C CA . GLU A 1 82 ? 9.476 -10.733 5.965 1.00 87.50 82 GLU A CA 1
ATOM 645 C C . GLU A 1 82 ? 8.178 -11.544 5.885 1.00 87.50 82 GLU A C 1
ATOM 647 O O . GLU A 1 82 ? 8.195 -12.754 6.116 1.00 87.50 82 GLU A O 1
ATOM 652 N N . ILE A 1 83 ? 7.062 -10.896 5.537 1.00 87.75 83 ILE A N 1
ATOM 653 C CA . ILE A 1 83 ? 5.767 -11.556 5.385 1.00 87.75 83 ILE A CA 1
ATOM 654 C C . ILE A 1 83 ? 5.803 -12.421 4.115 1.00 87.75 83 ILE A C 1
ATOM 656 O O . ILE A 1 83 ? 6.182 -11.928 3.046 1.00 87.75 83 ILE A O 1
ATOM 660 N N . PRO A 1 84 ? 5.391 -13.702 4.184 1.00 90.44 84 PRO A N 1
ATOM 661 C CA . PRO A 1 84 ? 5.287 -14.548 3.003 1.00 90.44 84 PRO A CA 1
ATOM 662 C C . PRO A 1 84 ? 4.390 -13.906 1.931 1.00 90.44 84 PRO A C 1
ATOM 664 O O . PRO A 1 84 ? 3.333 -13.378 2.277 1.00 90.44 84 PRO A O 1
ATOM 667 N N . PRO A 1 85 ? 4.725 -13.999 0.629 1.00 87.25 85 PRO A N 1
ATOM 668 C CA . PRO A 1 85 ? 3.968 -13.317 -0.426 1.00 87.25 85 PRO A CA 1
ATOM 669 C C . PRO A 1 85 ? 2.463 -13.618 -0.418 1.00 87.25 85 PRO A C 1
ATOM 671 O O . PRO A 1 85 ? 1.649 -12.715 -0.575 1.00 87.25 85 PRO A O 1
ATOM 674 N N . ALA A 1 86 ? 2.084 -14.875 -0.169 1.00 87.31 86 ALA 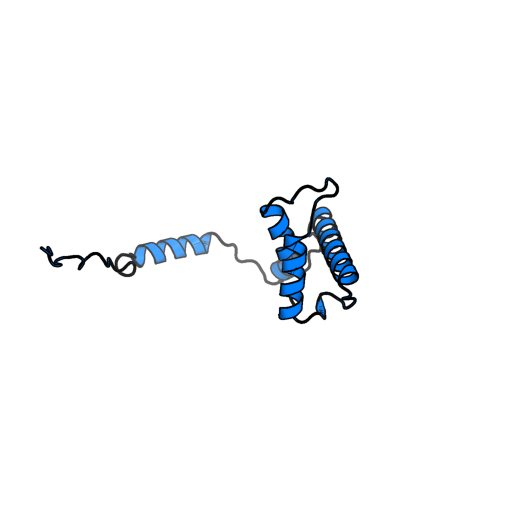A N 1
ATOM 675 C CA . ALA A 1 86 ? 0.680 -15.282 -0.118 1.00 87.31 86 ALA A CA 1
ATOM 676 C C . ALA A 1 86 ? -0.083 -14.651 1.061 1.00 87.31 86 ALA A C 1
ATOM 678 O O . ALA A 1 86 ? -1.246 -14.267 0.923 1.00 87.31 86 ALA A O 1
ATOM 679 N N . ASP A 1 87 ? 0.571 -14.530 2.217 1.00 87.81 87 ASP A N 1
ATOM 680 C CA . ASP A 1 87 ? -0.022 -13.904 3.395 1.00 87.81 87 ASP A CA 1
ATOM 681 C C . ASP A 1 87 ? -0.081 -12.387 3.220 1.00 87.81 87 ASP A C 1
ATOM 683 O O . ASP A 1 87 ? -1.102 -11.771 3.533 1.00 87.81 87 ASP A O 1
ATOM 687 N N . LEU A 1 88 ? 0.965 -11.797 2.635 1.00 89.62 88 LEU A N 1
ATOM 688 C CA . LEU A 1 88 ? 1.009 -10.383 2.296 1.00 89.62 88 LEU A CA 1
ATOM 689 C C . LEU A 1 88 ? -0.134 -10.018 1.341 1.00 89.62 88 LEU A C 1
ATOM 691 O O . LEU A 1 88 ? -0.895 -9.106 1.646 1.00 89.62 88 LEU A O 1
ATOM 695 N N . ASP A 1 89 ? -0.344 -10.772 0.259 1.00 89.31 89 ASP A N 1
ATOM 696 C CA . ASP A 1 89 ? -1.454 -10.556 -0.682 1.00 89.31 89 ASP A CA 1
ATOM 697 C C . ASP A 1 89 ? -2.822 -10.573 0.015 1.00 89.31 89 ASP A C 1
ATOM 699 O O . ASP A 1 89 ? -3.698 -9.745 -0.273 1.00 89.31 89 ASP A O 1
ATOM 703 N N . ARG A 1 90 ? -3.012 -11.491 0.972 1.00 91.19 90 ARG A N 1
ATOM 704 C CA . ARG A 1 90 ? -4.237 -11.565 1.776 1.00 91.19 90 ARG A CA 1
ATOM 705 C C . ARG A 1 90 ? -4.412 -10.310 2.630 1.00 91.19 90 ARG A C 1
ATOM 707 O O . ARG A 1 90 ? -5.499 -9.729 2.631 1.00 91.19 90 ARG A O 1
ATOM 714 N N . TYR A 1 91 ? -3.367 -9.880 3.336 1.00 92.19 91 TYR A N 1
ATOM 715 C CA . TYR A 1 91 ? -3.409 -8.671 4.159 1.00 92.19 91 TYR A CA 1
ATOM 716 C C . TYR A 1 91 ? -3.638 -7.412 3.325 1.00 92.19 91 TYR A C 1
ATOM 718 O O . TYR A 1 91 ? -4.462 -6.581 3.698 1.00 92.19 91 TYR A O 1
ATOM 726 N N . LEU A 1 92 ? -2.984 -7.288 2.171 1.00 90.62 92 LEU A N 1
ATOM 727 C CA . LEU A 1 92 ? -3.175 -6.160 1.264 1.00 90.62 92 LEU A CA 1
ATOM 728 C C . LEU A 1 92 ? -4.590 -6.129 0.691 1.00 90.62 92 LEU A C 1
ATOM 730 O O . LEU A 1 92 ? -5.197 -5.064 0.615 1.00 90.62 92 LEU A O 1
ATOM 734 N N . SER A 1 93 ? -5.157 -7.287 0.355 1.00 90.94 93 SER A N 1
ATOM 735 C CA . SER A 1 93 ? -6.549 -7.375 -0.092 1.00 90.94 93 SER A CA 1
ATOM 736 C C . SER A 1 93 ? -7.516 -6.902 0.995 1.00 90.94 93 SER A C 1
ATOM 738 O O . SER A 1 93 ? -8.408 -6.098 0.724 1.00 90.94 93 SER A O 1
ATOM 740 N N . LEU A 1 94 ? -7.320 -7.347 2.241 1.00 92.31 94 LEU A N 1
ATOM 741 C CA . LEU A 1 94 ? -8.122 -6.895 3.380 1.00 92.31 94 LEU A CA 1
ATOM 742 C C . LEU A 1 94 ? -7.955 -5.396 3.636 1.00 92.31 94 LEU A C 1
ATOM 744 O O . LEU A 1 94 ? -8.948 -4.694 3.834 1.00 92.31 94 LEU A O 1
ATOM 748 N N . PHE A 1 95 ? -6.725 -4.893 3.579 1.00 91.31 95 PHE A N 1
ATOM 749 C CA . PHE A 1 95 ? -6.420 -3.474 3.713 1.00 91.31 95 PHE A CA 1
ATOM 750 C C . PHE A 1 95 ? -7.174 -2.644 2.669 1.00 91.31 95 PHE A C 1
ATOM 752 O O . PHE A 1 95 ? -7.915 -1.737 3.028 1.00 91.31 95 PHE A O 1
ATOM 759 N N . LEU A 1 96 ? -7.069 -2.978 1.382 1.00 89.69 96 LEU A N 1
ATOM 760 C CA . LEU A 1 96 ? -7.713 -2.216 0.305 1.00 89.69 96 LEU A CA 1
ATOM 761 C C . LEU A 1 96 ? -9.244 -2.221 0.404 1.00 89.69 96 LEU A C 1
ATOM 763 O O . LEU A 1 96 ? -9.883 -1.231 0.052 1.00 89.69 96 LEU A O 1
ATOM 767 N N . LEU A 1 97 ? -9.837 -3.315 0.892 1.00 88.81 97 LEU A N 1
ATOM 768 C CA . LEU A 1 97 ? -11.283 -3.417 1.099 1.00 88.81 97 LEU A CA 1
ATOM 769 C C . LEU A 1 97 ? -11.764 -2.627 2.326 1.00 88.81 97 LEU A C 1
ATOM 771 O O . LEU A 1 97 ? -12.889 -2.120 2.333 1.00 88.81 97 LEU A O 1
ATOM 775 N N . SER A 1 98 ? -10.926 -2.510 3.357 1.00 90.19 98 SER A N 1
ATOM 776 C CA . SER A 1 98 ? -11.276 -1.911 4.653 1.00 90.19 98 SER A CA 1
ATOM 777 C C . SER A 1 98 ? -10.862 -0.450 4.802 1.00 90.19 98 SER A C 1
ATOM 779 O O . SER A 1 98 ? -11.508 0.287 5.545 1.00 90.19 98 SER A O 1
ATOM 781 N N . VAL A 1 99 ? -9.828 -0.000 4.091 1.00 89.69 99 VAL A N 1
ATOM 782 C CA . VAL A 1 99 ? -9.269 1.342 4.249 1.00 89.69 99 VAL A CA 1
ATOM 783 C C . VAL A 1 99 ? -10.300 2.406 3.858 1.00 89.69 99 VAL A C 1
ATOM 785 O O . VAL A 1 99 ? -10.999 2.304 2.845 1.00 89.69 99 VAL A O 1
ATOM 788 N N . ARG A 1 100 ? -10.439 3.431 4.700 1.00 89.62 100 ARG A N 1
ATOM 789 C CA . ARG A 1 100 ? -11.353 4.567 4.516 1.00 89.62 100 ARG A CA 1
ATOM 790 C C . ARG A 1 100 ? -10.610 5.863 4.811 1.00 89.62 100 ARG A C 1
ATOM 792 O O . ARG A 1 100 ? -9.653 5.871 5.585 1.00 89.62 100 ARG A O 1
ATOM 799 N N . LYS A 1 101 ? -11.034 6.960 4.183 1.00 88.44 101 LYS A N 1
ATOM 800 C CA . LYS A 1 101 ? -10.535 8.304 4.500 1.00 88.44 101 LYS A CA 1
ATOM 801 C C . LYS A 1 101 ? -10.898 8.650 5.947 1.00 88.44 101 LYS A C 1
ATOM 803 O O . LYS A 1 101 ? -11.824 8.081 6.518 1.00 88.44 101 LYS A O 1
ATOM 808 N N . THR A 1 102 ? -10.247 9.660 6.520 1.00 84.38 102 THR A N 1
ATOM 809 C CA . THR A 1 102 ? -10.598 10.177 7.858 1.00 84.38 102 THR A CA 1
ATOM 810 C C . THR A 1 102 ? -12.037 10.698 7.949 1.00 84.38 102 THR A C 1
ATOM 812 O O . THR A 1 102 ? -12.609 10.709 9.033 1.00 84.38 102 THR A O 1
ATOM 815 N N . SER A 1 103 ? -12.643 11.086 6.820 1.00 84.69 103 SER A N 1
ATOM 816 C CA . SER A 1 103 ? -14.068 11.429 6.713 1.00 84.69 103 SER A CA 1
ATOM 817 C C . SER A 1 103 ? -15.012 10.219 6.777 1.00 84.69 103 SER A C 1
ATOM 819 O O . SER A 1 103 ? -16.222 10.404 6.846 1.00 84.69 103 SER A O 1
ATOM 821 N N . GLY A 1 104 ? -14.486 8.991 6.727 1.00 86.81 104 GLY A N 1
ATOM 822 C CA . GLY A 1 104 ? -15.247 7.743 6.613 1.00 86.81 104 GLY A CA 1
ATOM 823 C C . GLY A 1 104 ? -15.579 7.337 5.172 1.00 86.81 104 GLY A C 1
ATOM 824 O O . GLY A 1 104 ? -16.074 6.235 4.949 1.00 86.81 104 GLY A O 1
ATOM 825 N N . GLU A 1 105 ? -15.287 8.190 4.188 1.00 88.62 105 GLU A N 1
ATOM 826 C CA . GLU A 1 105 ? -15.531 7.904 2.772 1.00 88.62 105 GLU A CA 1
ATOM 827 C C . GLU A 1 105 ? -14.542 6.891 2.184 1.00 88.62 105 GLU A C 1
ATOM 829 O O . GLU A 1 105 ? -13.401 6.747 2.633 1.00 88.62 105 GLU A O 1
ATOM 834 N N . GLU A 1 106 ? -14.961 6.239 1.103 1.00 88.56 106 GLU A N 1
ATOM 835 C CA . GLU A 1 106 ? -14.105 5.354 0.320 1.00 88.56 106 GLU A CA 1
ATOM 836 C C . GLU A 1 106 ? -13.046 6.134 -0.476 1.00 88.56 106 GLU A C 1
ATOM 838 O O . GLU A 1 106 ? -13.206 7.307 -0.847 1.00 88.56 106 GLU A O 1
ATOM 843 N N . TYR A 1 107 ? -11.913 5.472 -0.705 1.00 86.50 107 TYR A N 1
ATOM 844 C CA . TYR A 1 107 ? -10.878 5.964 -1.605 1.00 86.50 107 TYR A CA 1
ATOM 845 C C . TYR A 1 107 ? -11.266 5.702 -3.060 1.00 86.50 107 TYR A C 1
ATOM 847 O O . TYR A 1 107 ? -11.855 4.675 -3.383 1.00 86.50 107 TYR A O 1
ATOM 855 N N . GLU A 1 108 ? -10.867 6.609 -3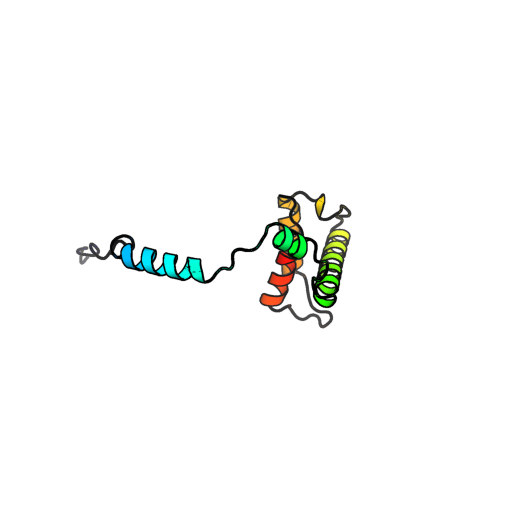.952 1.00 86.25 108 GLU A N 1
ATOM 856 C CA . GLU A 1 108 ? -11.011 6.393 -5.392 1.00 86.25 108 GLU A 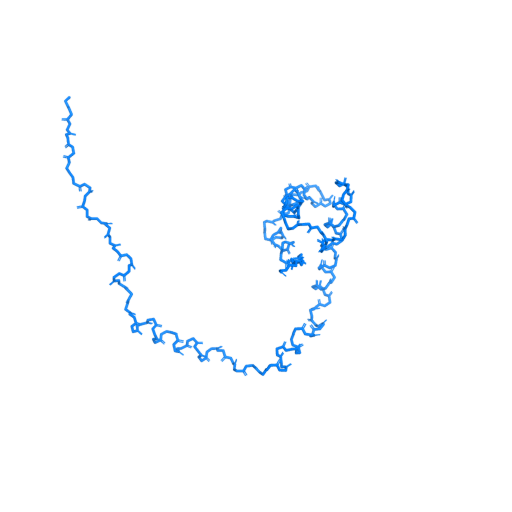CA 1
ATOM 857 C C . GLU A 1 108 ? -10.184 5.172 -5.844 1.00 86.25 108 GLU A C 1
ATOM 859 O O . GLU A 1 108 ? -9.047 5.006 -5.377 1.00 86.25 108 GLU A O 1
ATOM 864 N N . PRO A 1 109 ? -10.664 4.360 -6.809 1.00 82.38 109 PRO A N 1
ATOM 865 C CA . PRO A 1 109 ? -9.954 3.167 -7.286 1.00 82.38 109 PRO A CA 1
ATOM 866 C C . PRO A 1 109 ? -8.519 3.441 -7.761 1.00 82.38 109 PRO A C 1
ATOM 868 O O . PRO A 1 109 ? -7.617 2.619 -7.591 1.00 82.38 109 PRO A O 1
ATOM 871 N N . THR A 1 110 ? -8.284 4.619 -8.341 1.00 80.81 110 THR A N 1
ATOM 872 C CA . THR A 1 110 ? -6.958 5.070 -8.790 1.00 80.81 110 THR A CA 1
ATOM 873 C C . THR A 1 110 ? -6.002 5.320 -7.628 1.00 80.81 110 THR A C 1
ATOM 875 O O . THR A 1 110 ? -4.810 5.048 -7.747 1.00 80.81 110 THR A O 1
ATOM 878 N N . THR A 1 111 ? -6.517 5.785 -6.488 1.00 80.50 111 THR A N 1
ATOM 879 C CA . THR A 1 111 ? -5.722 5.988 -5.272 1.00 80.50 111 THR A CA 1
ATOM 880 C C . THR A 1 111 ? -5.374 4.650 -4.631 1.00 80.50 111 THR A C 1
ATOM 882 O O . THR A 1 111 ? -4.221 4.441 -4.266 1.00 80.50 111 THR A O 1
ATOM 885 N N . LEU A 1 112 ? -6.333 3.718 -4.582 1.00 82.50 112 LEU A N 1
ATOM 886 C CA . LEU A 1 112 ? -6.116 2.353 -4.090 1.00 82.50 112 LEU A CA 1
ATOM 887 C C . LEU A 1 112 ? -5.029 1.617 -4.884 1.00 82.50 112 LEU A C 1
ATOM 889 O O . LEU A 1 112 ? -4.134 1.017 -4.296 1.00 82.50 112 LEU A O 1
ATOM 893 N N . ARG A 1 113 ? -5.029 1.747 -6.218 1.00 80.88 113 ARG A N 1
ATOM 894 C CA . ARG A 1 113 ? -3.965 1.194 -7.075 1.00 80.88 113 ARG A CA 1
ATOM 895 C C . ARG A 1 113 ? -2.581 1.762 -6.739 1.00 80.88 113 ARG A C 1
ATOM 897 O O . ARG A 1 113 ? -1.583 1.058 -6.870 1.00 80.88 113 ARG A O 1
ATOM 904 N N . GLY A 1 114 ? -2.528 3.017 -6.294 1.00 76.50 114 GLY A N 1
ATOM 905 C CA . GLY A 1 114 ? -1.299 3.662 -5.844 1.00 76.50 114 GLY A CA 1
ATOM 906 C C . GLY A 1 114 ? -0.657 2.963 -4.646 1.00 76.50 114 GLY A C 1
ATOM 907 O O . GLY A 1 114 ? 0.566 2.905 -4.596 1.00 76.50 114 GLY A O 1
ATOM 908 N N . PHE A 1 115 ? -1.439 2.393 -3.723 1.00 77.06 115 PHE A N 1
ATOM 909 C CA . PHE A 1 115 ? -0.891 1.653 -2.579 1.00 77.06 115 PHE A CA 1
ATOM 910 C C . PHE A 1 115 ? -0.161 0.382 -3.024 1.00 77.06 115 PHE A C 1
ATOM 912 O O . PHE A 1 115 ? 0.970 0.158 -2.613 1.00 77.06 115 PHE A O 1
ATOM 919 N N . CYS A 1 116 ? -0.748 -0.409 -3.929 1.00 71.31 116 CYS A N 1
ATOM 920 C CA . CYS A 1 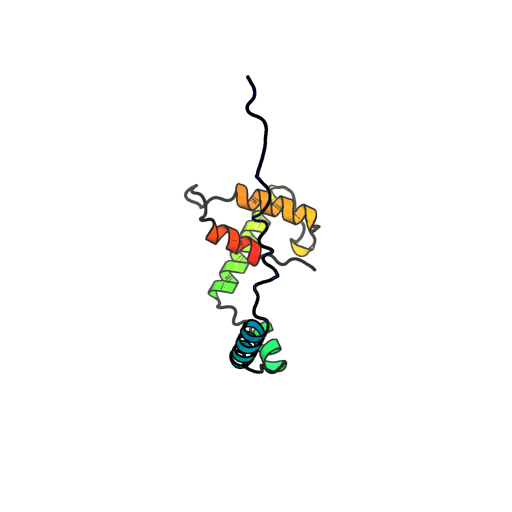116 ? -0.125 -1.646 -4.415 1.00 71.31 116 CYS A CA 1
ATOM 921 C C . CYS A 1 116 ? 1.213 -1.412 -5.126 1.00 71.31 116 CYS A C 1
ATOM 923 O O . CYS A 1 116 ? 2.112 -2.236 -5.017 1.00 71.31 116 CYS A O 1
ATOM 925 N N . GLY A 1 117 ? 1.350 -0.300 -5.855 1.00 69.44 117 GLY A N 1
ATOM 926 C CA . GLY A 1 117 ? 2.584 0.026 -6.576 1.00 69.44 117 GLY A CA 1
ATOM 927 C C . GLY A 1 117 ? 3.730 0.519 -5.688 1.00 69.44 117 GLY A C 1
ATOM 928 O O . GLY A 1 117 ? 4.845 0.660 -6.175 1.00 69.44 117 GLY A O 1
ATOM 929 N N . GLN A 1 118 ? 3.461 0.813 -4.413 1.00 68.94 118 GLN A N 1
ATOM 930 C CA . GLN A 1 118 ? 4.426 1.387 -3.469 1.00 68.94 118 GLN A CA 1
ATOM 931 C C . GLN A 1 118 ? 4.994 0.359 -2.484 1.00 68.94 118 GLN A C 1
ATOM 933 O O . GLN A 1 118 ? 5.930 0.673 -1.751 1.00 68.94 118 GLN A O 1
ATOM 938 N N . ILE A 1 119 ? 4.434 -0.852 -2.454 1.00 67.81 119 ILE A N 1
ATOM 939 C CA . ILE A 1 119 ? 4.826 -1.900 -1.513 1.00 67.81 119 ILE A CA 1
ATOM 940 C C . ILE A 1 119 ? 5.887 -2.785 -2.172 1.00 67.81 119 ILE A C 1
ATOM 942 O O . ILE A 1 119 ? 5.631 -3.341 -3.244 1.00 67.81 119 ILE A O 1
ATOM 946 N N . PRO A 1 120 ? 7.081 -2.913 -1.569 1.00 63.44 120 PRO A N 1
ATOM 947 C CA . PRO A 1 120 ? 8.143 -3.728 -2.133 1.00 63.44 120 PRO A CA 1
ATOM 948 C C . PRO A 1 120 ? 7.797 -5.214 -1.991 1.00 63.44 120 PRO A C 1
ATOM 950 O O . PRO A 1 120 ? 7.681 -5.729 -0.881 1.00 63.44 120 PRO A O 1
ATOM 953 N N . TYR A 1 121 ? 7.670 -5.917 -3.117 1.00 57.94 121 TYR A N 1
ATOM 954 C CA . TYR A 1 121 ? 7.734 -7.378 -3.137 1.00 57.94 121 TYR A CA 1
ATOM 955 C C . TYR A 1 121 ? 9.205 -7.797 -3.158 1.00 57.94 121 TYR A C 1
ATOM 957 O O . TYR A 1 121 ? 9.973 -7.304 -3.987 1.00 57.94 121 TYR A O 1
ATOM 965 N N . LYS A 1 122 ? 9.603 -8.729 -2.285 1.00 50.41 122 LYS A N 1
ATOM 966 C CA . LYS A 1 122 ? 10.837 -9.490 -2.511 1.00 50.41 122 LYS A CA 1
ATOM 967 C C . LYS A 1 122 ? 10.553 -10.520 -3.602 1.00 50.41 122 LYS A C 1
ATOM 969 O O . LYS A 1 122 ? 9.696 -11.382 -3.416 1.00 50.41 122 LYS A O 1
ATOM 974 N N . ILE A 1 123 ? 11.224 -10.357 -4.741 1.00 40.28 123 ILE A N 1
ATOM 975 C CA . ILE A 1 123 ? 11.231 -11.311 -5.859 1.00 40.28 123 ILE A CA 1
ATOM 976 C C . ILE A 1 123 ? 12.238 -12.416 -5.549 1.00 40.28 123 ILE A C 1
ATOM 978 O O . ILE A 1 123 ? 13.334 -12.067 -5.050 1.00 40.28 123 ILE A O 1
#

Radius of gyration: 24.87 Å; Cα contacts (8 Å, |Δi|>4): 35; chains: 1; bounding box: 68×44×58 Å

Secondary structure (DSSP, 8-state):
--------------TTTT--HHHHHHHHHHHHTTS----HHHHHHHHH---S-HHHHHHHHHHHHHHHHHHHHTT--S-GGGS-HHHHHHHHHHHHHH---TTSPPPPHHHHHHHHTTSPP--

pLDDT: mean 71.75, std 17.53, range [30.61, 92.31]

Foldseek 3Di:
DDPDDDDPPDDPPPPPPPDPVVVVVVVVVVVVVVDDPDDPVVVVCVVVVPPPPPVNVVVLVVLLVLLCVQCVVVVHNDDLAPDDPVVNVVSLVVCQVPDADPVRHHDDPVVSVVSVVSRDHDD

Organism: Paramuricea clavata (NCBI:txid317549)

Mean predicted aligned error: 16.36 Å

InterPro domains:
  IPR042838 Uncharacterized protein KIAA1958 [PTHR46963] (38-119)